Protein AF-A0A5N7DAV9-F1 (afdb_monomer_lite)

pLDDT: mean 83.9, std 12.71, range [33.84, 95.31]

Sequence (139 aa):
MLSTVGRRLWQKAPAQLSHTMSPREAWLFAESVRRTIIVAFMLRSVYSLLKRNYSVRTPFVDSLPFDVRTTLWDTDHAAWDDATPVSLEHMVSLQQYSTMLESGAIHGISPFSALILAACKGKAVSNVPYPPATGYRAY

Secondary structure (DSSP, 8-state):
-HHHHHHHHHHHHHHH--TTS-HHHHHHHHHHHHHHHHHHHHHHHHHHHHHHSS----HHHHT-EEE--GGGGG--HHHHHHH----GGGEEEHHHHHHHHHHT-S-S--HHHHHHHHHHH---GGGSSS-----S---

Radius of gyration: 15.97 Å; chains: 1; bounding box: 35×36×46 Å

Structure (mmCIF, N/CA/C/O backbone):
data_AF-A0A5N7DAV9-F1
#
_entry.id   AF-A0A5N7DAV9-F1
#
loop_
_atom_site.group_PDB
_atom_site.id
_atom_site.type_symbol
_atom_site.label_atom_id
_atom_site.label_alt_id
_atom_site.label_comp_id
_atom_site.label_asym_id
_atom_site.label_entity_id
_atom_site.label_seq_id
_atom_site.pdbx_PDB_ins_code
_atom_site.Cartn_x
_atom_site.Cartn_y
_atom_site.Cartn_z
_atom_site.occupancy
_atom_site.B_iso_or_equiv
_atom_site.auth_seq_id
_atom_site.auth_comp_id
_atom_site.auth_asym_id
_atom_site.auth_atom_id
_atom_site.pdbx_PDB_model_num
ATOM 1 N N . MET A 1 1 ? 6.400 9.654 14.705 1.00 76.62 1 MET A N 1
ATOM 2 C CA . MET A 1 1 ? 4.990 9.309 14.395 1.00 76.62 1 MET A CA 1
ATOM 3 C C . MET A 1 1 ? 4.893 8.779 12.967 1.00 76.62 1 MET A C 1
ATOM 5 O O . MET A 1 1 ? 5.465 9.396 12.077 1.00 76.62 1 MET A O 1
ATOM 9 N N . LEU A 1 2 ? 4.186 7.665 12.734 1.00 82.88 2 LEU A N 1
ATOM 10 C CA . LEU A 1 2 ? 4.066 7.014 11.412 1.00 82.88 2 LEU A CA 1
ATOM 11 C C . LEU A 1 2 ? 3.471 7.928 10.323 1.00 82.88 2 LEU A C 1
ATOM 13 O O . LEU A 1 2 ? 3.901 7.895 9.174 1.00 82.88 2 LEU A O 1
ATOM 17 N N . SER A 1 3 ? 2.562 8.833 10.692 1.00 81.12 3 SER A N 1
ATOM 18 C CA . SER A 1 3 ? 2.018 9.853 9.781 1.00 81.12 3 SER A CA 1
ATOM 19 C C . SER A 1 3 ? 3.077 10.828 9.256 1.00 81.12 3 SER A C 1
ATOM 21 O O . SER A 1 3 ? 2.947 11.344 8.149 1.00 81.12 3 SER A O 1
ATOM 23 N N . THR A 1 4 ? 4.133 11.093 10.030 1.00 88.62 4 THR A N 1
ATOM 24 C CA . THR A 1 4 ? 5.258 11.932 9.594 1.00 88.62 4 THR A CA 1
ATOM 25 C C . THR A 1 4 ? 6.094 11.213 8.542 1.00 88.62 4 THR A C 1
ATOM 27 O O . THR A 1 4 ? 6.537 11.850 7.592 1.00 88.62 4 THR A O 1
ATOM 30 N N . VAL A 1 5 ? 6.276 9.894 8.681 1.00 90.00 5 VAL A N 1
ATOM 31 C CA . VAL A 1 5 ? 6.980 9.070 7.687 1.00 90.00 5 VAL A CA 1
ATOM 32 C C . VAL A 1 5 ? 6.214 9.086 6.369 1.00 90.00 5 VAL A C 1
ATOM 34 O O . VAL A 1 5 ? 6.783 9.478 5.355 1.00 90.00 5 VAL A O 1
ATOM 37 N N . GLY A 1 6 ? 4.911 8.784 6.394 1.00 89.19 6 GLY A N 1
ATOM 38 C CA . GLY A 1 6 ? 4.090 8.791 5.180 1.00 89.19 6 GLY A CA 1
ATOM 39 C C . GLY A 1 6 ? 4.077 10.152 4.471 1.00 89.19 6 GLY A C 1
ATOM 40 O O . GLY A 1 6 ? 4.219 10.223 3.255 1.00 89.19 6 GLY A O 1
ATOM 41 N N . ARG A 1 7 ? 4.010 11.255 5.231 1.00 89.50 7 ARG A N 1
ATOM 42 C CA . ARG A 1 7 ? 4.079 12.612 4.664 1.00 89.50 7 ARG A CA 1
ATOM 43 C C . ARG A 1 7 ? 5.439 12.920 4.032 1.00 89.50 7 ARG A C 1
ATOM 45 O O . ARG A 1 7 ? 5.482 13.500 2.954 1.00 89.50 7 ARG A O 1
ATOM 52 N N . ARG A 1 8 ? 6.543 12.531 4.682 1.00 93.31 8 ARG A N 1
ATOM 53 C CA . ARG A 1 8 ? 7.897 12.723 4.135 1.00 93.31 8 ARG A CA 1
ATOM 54 C C . ARG A 1 8 ? 8.103 11.920 2.857 1.00 93.31 8 ARG A C 1
ATOM 56 O O . ARG A 1 8 ? 8.673 12.454 1.916 1.00 93.31 8 ARG A O 1
ATOM 63 N N . LEU A 1 9 ? 7.625 10.677 2.827 1.00 93.88 9 LEU A N 1
ATOM 64 C CA . LEU A 1 9 ? 7.666 9.830 1.638 1.00 93.88 9 LEU A CA 1
ATOM 65 C C . LEU A 1 9 ? 6.902 10.475 0.480 1.00 93.88 9 LEU A C 1
ATOM 67 O O . LEU A 1 9 ? 7.472 10.648 -0.589 1.00 93.88 9 LEU A O 1
ATOM 71 N N . TRP A 1 10 ? 5.672 10.935 0.722 1.00 90.81 10 TRP A N 1
ATOM 72 C CA . TRP A 1 10 ? 4.879 11.651 -0.281 1.00 90.81 10 TRP A CA 1
ATOM 73 C C . TRP A 1 10 ? 5.597 12.889 -0.842 1.00 90.81 10 TRP A C 1
ATOM 75 O O . TRP A 1 10 ? 5.584 13.126 -2.043 1.00 90.81 10 TRP A O 1
ATOM 85 N N . GLN A 1 11 ? 6.245 13.670 0.024 1.00 93.06 11 GLN A N 1
ATOM 86 C CA . GLN A 1 11 ? 6.917 14.910 -0.373 1.00 93.06 11 GLN A CA 1
ATOM 87 C C . GLN A 1 11 ? 8.245 14.682 -1.100 1.00 93.06 11 GLN A C 1
ATOM 89 O O . GLN A 1 11 ? 8.590 15.457 -1.985 1.00 93.06 11 GLN A O 1
ATOM 94 N N . LYS A 1 12 ? 9.020 13.672 -0.692 1.00 93.44 12 LYS A N 1
ATOM 95 C CA . LYS A 1 12 ? 10.401 13.494 -1.162 1.00 93.44 12 LYS A CA 1
ATOM 96 C C . LYS A 1 12 ? 10.543 12.476 -2.285 1.00 93.44 12 LYS A C 1
ATOM 98 O O . LYS A 1 12 ? 11.415 12.659 -3.125 1.00 93.44 12 LYS A O 1
ATOM 103 N N . ALA A 1 13 ? 9.709 11.437 -2.320 1.00 91.19 13 ALA A N 1
ATOM 104 C CA . ALA A 1 13 ? 9.855 10.353 -3.288 1.00 91.19 13 ALA A CA 1
ATOM 105 C C . ALA A 1 13 ? 9.812 10.806 -4.760 1.00 91.19 13 ALA A C 1
ATOM 107 O O . ALA A 1 13 ? 10.634 10.305 -5.523 1.00 91.19 13 ALA A O 1
ATOM 108 N N . PRO A 1 14 ? 8.963 11.770 -5.181 1.00 88.88 14 PRO A N 1
ATOM 109 C CA . PRO A 1 14 ? 8.954 12.212 -6.576 1.00 88.88 14 PRO A CA 1
ATOM 110 C C . PRO A 1 14 ? 10.304 12.762 -7.048 1.00 88.88 14 PRO A C 1
ATOM 112 O O . PRO A 1 14 ? 10.720 12.481 -8.162 1.00 88.88 14 PRO A O 1
ATOM 115 N N . ALA A 1 15 ? 11.025 13.483 -6.183 1.00 88.81 15 ALA A N 1
ATOM 116 C CA . ALA A 1 15 ? 12.348 14.019 -6.505 1.00 88.81 15 ALA A CA 1
ATOM 117 C C . ALA A 1 15 ? 13.455 12.947 -6.513 1.00 88.81 15 ALA A C 1
ATOM 119 O O . ALA A 1 15 ? 14.557 13.209 -6.983 1.00 88.81 15 ALA A O 1
ATOM 120 N N . GLN A 1 16 ? 13.184 11.759 -5.963 1.00 87.94 16 GLN A N 1
ATOM 121 C CA . GLN A 1 16 ? 14.122 10.634 -5.940 1.00 87.94 16 GLN A CA 1
ATOM 122 C C . GLN A 1 16 ? 13.926 9.666 -7.112 1.00 87.94 16 GLN A C 1
ATOM 124 O O . GLN A 1 16 ? 14.768 8.793 -7.306 1.00 87.94 16 GLN A O 1
ATOM 129 N N . LEU A 1 17 ? 12.855 9.819 -7.898 1.00 85.56 17 LEU A N 1
ATOM 130 C CA . LEU A 1 17 ? 12.698 9.113 -9.167 1.00 85.56 17 LEU A CA 1
ATOM 131 C C . LEU A 1 17 ? 13.695 9.695 -10.174 1.00 85.56 17 LEU A C 1
ATOM 133 O O . LEU A 1 17 ? 13.454 10.734 -10.783 1.00 85.56 17 LEU A O 1
ATOM 137 N N . SER A 1 18 ? 14.847 9.038 -10.302 1.00 81.69 18 SER A N 1
ATOM 138 C CA . SER A 1 18 ? 15.884 9.430 -11.254 1.00 81.69 18 SER A CA 1
ATOM 139 C C . SER A 1 18 ? 15.514 8.989 -12.668 1.00 81.69 18 SER A C 1
ATOM 141 O O . SER A 1 18 ? 15.030 7.878 -12.876 1.00 81.69 18 SER A O 1
ATOM 143 N N . HIS A 1 19 ? 15.852 9.816 -13.659 1.00 78.19 19 HIS A N 1
ATOM 144 C CA . HIS A 1 19 ? 15.764 9.459 -15.080 1.00 78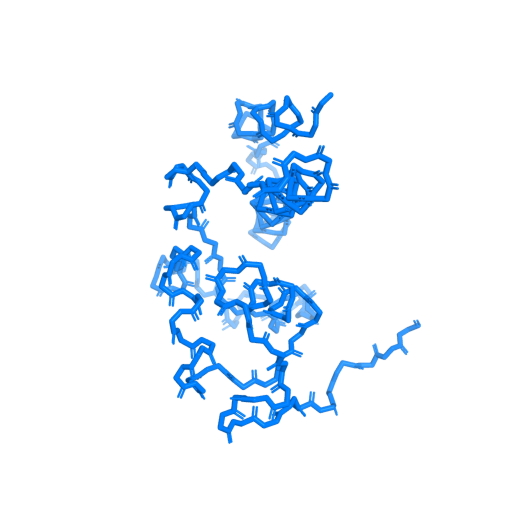.19 19 HIS A CA 1
ATOM 145 C C . HIS A 1 19 ? 16.693 8.303 -15.481 1.00 78.19 19 HIS A C 1
ATOM 147 O O . HIS A 1 19 ? 16.555 7.760 -16.571 1.00 78.19 19 HIS A O 1
ATOM 153 N N . THR A 1 20 ? 17.639 7.925 -14.619 1.00 87.00 20 THR A N 1
ATOM 154 C CA . THR A 1 20 ? 18.551 6.797 -14.847 1.00 87.00 20 THR A CA 1
ATOM 155 C C . THR A 1 20 ? 17.967 5.448 -14.429 1.00 87.00 20 THR A C 1
ATOM 157 O O . THR A 1 20 ? 18.613 4.430 -14.647 1.00 87.00 20 THR A O 1
ATOM 160 N N . MET A 1 21 ? 16.802 5.428 -13.775 1.00 88.50 21 MET A N 1
ATOM 161 C CA . MET A 1 21 ? 16.160 4.187 -13.340 1.00 88.50 21 MET A CA 1
ATOM 162 C C . MET A 1 21 ? 15.489 3.500 -14.526 1.00 88.50 21 MET A C 1
ATOM 164 O O . MET A 1 21 ? 14.794 4.145 -15.313 1.00 88.50 21 MET A O 1
ATOM 168 N N . SER A 1 22 ? 15.637 2.180 -14.616 1.00 87.62 22 SER A N 1
ATOM 169 C CA . SER A 1 22 ? 14.820 1.381 -15.528 1.00 87.62 22 SER A CA 1
ATOM 170 C C . SER A 1 22 ? 13.330 1.498 -15.163 1.00 87.62 22 SER A C 1
ATOM 172 O O . SER A 1 22 ? 12.993 1.753 -13.998 1.00 87.62 22 SER A O 1
ATOM 174 N N . PRO A 1 23 ? 12.404 1.268 -16.112 1.00 85.94 23 PRO A N 1
ATOM 175 C CA . PRO A 1 23 ? 10.967 1.302 -15.834 1.00 85.94 23 PRO A CA 1
ATOM 176 C C . PRO A 1 23 ? 10.555 0.412 -14.652 1.00 85.94 23 PRO A C 1
ATOM 178 O O . PRO A 1 23 ? 9.736 0.819 -13.825 1.00 85.94 23 PRO A O 1
ATOM 181 N N . ARG A 1 24 ? 11.173 -0.770 -14.525 1.00 85.94 24 ARG A N 1
ATOM 182 C CA . ARG A 1 24 ? 10.959 -1.697 -13.406 1.00 85.94 24 ARG A CA 1
ATOM 183 C C . ARG A 1 24 ? 11.401 -1.113 -12.074 1.00 85.94 24 ARG A C 1
ATOM 185 O O . ARG A 1 24 ? 10.644 -1.154 -11.109 1.00 85.94 24 ARG A O 1
ATOM 192 N N . GLU A 1 25 ? 12.609 -0.562 -12.007 1.00 88.38 25 GLU A N 1
ATOM 193 C CA . GLU A 1 25 ? 13.128 0.052 -10.780 1.00 88.38 25 GLU A CA 1
ATOM 194 C C . GLU A 1 25 ? 12.280 1.253 -10.364 1.00 88.38 25 GLU A C 1
ATOM 196 O O . GLU A 1 25 ? 11.958 1.404 -9.184 1.00 88.38 25 GLU A O 1
ATOM 201 N N . ALA A 1 26 ? 11.881 2.088 -11.328 1.00 89.56 26 ALA A N 1
ATOM 202 C CA . ALA A 1 26 ? 11.018 3.236 -11.084 1.00 89.56 26 ALA A CA 1
ATOM 203 C C . ALA A 1 26 ? 9.652 2.797 -10.532 1.00 89.56 26 ALA A C 1
ATOM 205 O O . ALA A 1 26 ? 9.176 3.361 -9.542 1.00 89.56 26 ALA A O 1
ATOM 206 N N . TRP A 1 27 ? 9.050 1.755 -11.118 1.00 89.62 27 TRP A N 1
ATOM 207 C CA . TRP A 1 27 ? 7.800 1.172 -10.629 1.00 89.62 27 TRP A CA 1
ATOM 208 C C . TRP A 1 27 ? 7.958 0.569 -9.230 1.00 89.62 27 TRP A C 1
ATOM 210 O O . TRP A 1 27 ? 7.176 0.909 -8.344 1.00 89.62 27 TRP A O 1
ATOM 220 N N . LEU A 1 28 ? 8.988 -0.253 -8.995 1.00 90.50 28 LEU A N 1
ATOM 221 C CA . LEU A 1 28 ? 9.252 -0.883 -7.697 1.00 90.50 28 LEU A CA 1
ATOM 222 C C . LEU A 1 28 ? 9.434 0.158 -6.598 1.00 90.50 28 LEU A C 1
ATOM 224 O O . LEU A 1 28 ? 8.868 0.025 -5.511 1.00 90.50 28 LEU A O 1
ATOM 228 N N . PHE A 1 29 ? 10.201 1.211 -6.878 1.00 92.62 29 PHE A N 1
ATOM 229 C CA . PHE A 1 29 ? 10.399 2.309 -5.944 1.00 92.62 29 PHE A CA 1
ATOM 230 C C . PHE A 1 29 ? 9.083 3.037 -5.654 1.00 92.62 29 PHE A C 1
ATOM 232 O O . PHE A 1 29 ? 8.709 3.194 -4.488 1.00 92.62 29 PHE A O 1
ATOM 239 N N . ALA A 1 30 ? 8.351 3.437 -6.698 1.00 91.88 30 ALA A N 1
ATOM 240 C CA . ALA A 1 30 ? 7.082 4.141 -6.551 1.00 91.88 30 ALA A CA 1
ATOM 241 C C . ALA A 1 30 ? 6.050 3.304 -5.775 1.00 91.88 30 ALA A C 1
ATOM 243 O O . ALA A 1 30 ? 5.424 3.804 -4.839 1.00 91.88 30 ALA A O 1
ATOM 244 N N . GLU A 1 31 ? 5.905 2.020 -6.102 1.00 92.88 31 GLU A N 1
ATOM 245 C CA . GLU A 1 31 ? 5.004 1.106 -5.403 1.00 92.88 31 GLU A CA 1
ATOM 246 C C . GLU A 1 31 ? 5.423 0.853 -3.956 1.00 92.88 31 GLU A C 1
ATOM 248 O O . GLU A 1 31 ? 4.578 0.885 -3.058 1.00 92.88 31 GLU A O 1
ATOM 253 N N . SER A 1 32 ? 6.719 0.684 -3.692 1.00 94.19 32 SER A N 1
ATOM 254 C CA . SER A 1 32 ? 7.233 0.532 -2.326 1.00 94.19 32 SER A CA 1
ATOM 255 C C . SER A 1 32 ? 6.885 1.749 -1.473 1.00 94.19 32 SER A C 1
ATOM 257 O O . SER A 1 32 ? 6.405 1.611 -0.345 1.00 94.19 32 SER A O 1
ATOM 259 N N . VAL A 1 33 ? 7.050 2.954 -2.027 1.00 95.31 33 VAL A N 1
ATOM 260 C CA . VAL A 1 33 ? 6.671 4.211 -1.375 1.00 95.31 33 VAL A CA 1
ATOM 261 C C . VAL A 1 33 ? 5.170 4.249 -1.093 1.00 95.31 33 VAL A C 1
ATOM 263 O O . VAL A 1 33 ? 4.769 4.470 0.054 1.00 95.31 33 VAL A O 1
ATOM 266 N N . ARG A 1 34 ? 4.333 4.006 -2.108 1.00 94.75 34 ARG A N 1
ATOM 267 C CA . ARG A 1 34 ? 2.869 4.049 -1.983 1.00 94.75 34 ARG A CA 1
ATOM 268 C C . ARG A 1 34 ? 2.354 3.062 -0.937 1.00 94.75 34 ARG A C 1
ATOM 270 O O . ARG A 1 34 ? 1.630 3.458 -0.022 1.00 94.75 34 ARG A O 1
ATOM 277 N N . ARG A 1 35 ? 2.780 1.798 -1.008 1.00 94.25 35 ARG A N 1
ATOM 278 C CA . ARG A 1 35 ? 2.369 0.753 -0.059 1.00 94.25 35 ARG A CA 1
ATOM 279 C C . ARG A 1 35 ? 2.889 1.024 1.351 1.00 94.25 35 ARG A C 1
ATOM 281 O O . ARG A 1 35 ? 2.153 0.809 2.311 1.00 94.25 35 ARG A O 1
ATOM 288 N N . THR A 1 36 ? 4.084 1.600 1.497 1.00 95.00 36 THR A N 1
ATOM 289 C CA . THR A 1 36 ? 4.602 2.034 2.807 1.00 95.00 36 THR A CA 1
ATOM 290 C C . THR A 1 36 ? 3.753 3.152 3.413 1.00 95.00 36 THR A C 1
ATOM 292 O O . THR A 1 36 ? 3.452 3.112 4.607 1.00 95.00 36 THR A O 1
ATOM 295 N N . ILE A 1 37 ? 3.320 4.134 2.611 1.00 94.50 37 ILE A N 1
ATOM 296 C CA . ILE A 1 37 ? 2.399 5.185 3.070 1.00 94.50 37 ILE A CA 1
ATOM 297 C C . ILE A 1 37 ? 1.094 4.549 3.564 1.00 94.50 37 ILE A C 1
ATOM 299 O O . ILE A 1 37 ? 0.673 4.836 4.685 1.00 94.50 37 ILE A O 1
ATOM 303 N N . ILE A 1 38 ? 0.490 3.647 2.783 1.00 94.06 38 ILE A N 1
ATOM 304 C CA . ILE A 1 38 ? -0.746 2.944 3.166 1.00 94.06 38 ILE A CA 1
ATOM 305 C C . ILE A 1 38 ? -0.562 2.216 4.504 1.00 94.06 38 ILE A C 1
ATOM 307 O O . ILE A 1 38 ? -1.302 2.477 5.456 1.00 94.06 38 ILE A O 1
ATOM 311 N N . VAL A 1 39 ? 0.467 1.371 4.620 1.00 93.19 39 VAL A N 1
ATOM 312 C CA . VAL A 1 39 ? 0.738 0.578 5.831 1.00 93.19 39 VAL A CA 1
ATOM 313 C C . VAL A 1 39 ? 0.991 1.471 7.048 1.00 93.19 39 VAL A C 1
ATOM 315 O O . VAL A 1 39 ? 0.437 1.224 8.119 1.00 93.19 39 VAL A O 1
ATOM 318 N N . ALA A 1 40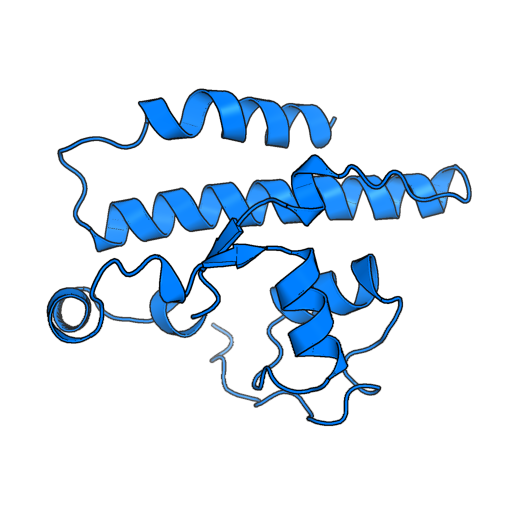 ? 1.764 2.551 6.906 1.00 92.62 40 ALA A N 1
ATOM 319 C CA . ALA A 1 40 ? 2.046 3.476 8.003 1.00 92.62 40 ALA A CA 1
ATOM 320 C C . ALA A 1 40 ? 0.766 4.120 8.567 1.00 92.62 40 ALA A C 1
ATOM 322 O O . ALA A 1 40 ? 0.617 4.270 9.786 1.00 92.62 40 ALA A O 1
ATOM 323 N N . PHE A 1 41 ? -0.177 4.491 7.698 1.00 91.00 41 PHE A N 1
ATOM 324 C CA . PHE A 1 41 ? -1.459 5.050 8.123 1.00 91.00 41 PHE A CA 1
ATOM 325 C C . PHE A 1 41 ? -2.422 3.987 8.670 1.00 91.00 41 PHE A C 1
ATOM 327 O O . PHE A 1 41 ? -3.150 4.278 9.623 1.00 91.00 41 PHE A O 1
ATOM 334 N N . MET A 1 42 ? -2.389 2.757 8.152 1.00 89.88 42 MET A N 1
ATOM 335 C CA . MET A 1 42 ? -3.151 1.636 8.717 1.00 89.88 42 MET A CA 1
ATOM 336 C C . MET A 1 42 ? -2.689 1.301 10.133 1.00 89.88 42 MET A C 1
ATOM 338 O O . MET A 1 42 ? -3.501 1.274 11.053 1.00 89.88 42 MET A O 1
ATOM 342 N N . LEU A 1 43 ? -1.382 1.159 10.350 1.00 89.50 43 LEU A N 1
ATOM 343 C CA . LEU A 1 43 ? -0.813 0.908 11.676 1.00 89.50 43 LEU A CA 1
ATOM 344 C C . LEU A 1 43 ? -1.132 2.034 12.665 1.00 89.50 43 LEU A C 1
ATOM 346 O O . LEU A 1 43 ? -1.463 1.773 13.820 1.00 89.50 43 LEU A O 1
ATOM 350 N N . ARG A 1 44 ? -1.105 3.296 12.216 1.00 90.06 44 ARG A N 1
ATOM 351 C CA . ARG A 1 44 ? -1.553 4.433 13.037 1.00 90.06 44 ARG A CA 1
ATOM 352 C C . ARG A 1 44 ? -3.029 4.307 13.422 1.00 90.06 44 ARG A C 1
ATOM 354 O O . ARG A 1 44 ? -3.379 4.604 14.563 1.00 90.06 44 ARG A O 1
ATOM 361 N N . SER A 1 45 ? -3.873 3.900 12.480 1.00 86.88 45 SER A N 1
ATOM 362 C CA . SER A 1 45 ? -5.311 3.715 12.690 1.00 86.88 45 SER A CA 1
ATOM 363 C C . SER A 1 45 ? -5.584 2.609 13.711 1.00 86.88 45 SER A C 1
ATOM 365 O O . SER A 1 45 ? -6.313 2.841 14.673 1.00 86.88 45 SER A O 1
ATOM 367 N N . VAL A 1 46 ? -4.913 1.461 13.568 1.00 87.38 46 VAL A N 1
ATOM 368 C CA . VAL A 1 46 ? -4.972 0.334 14.514 1.00 87.38 46 VAL A CA 1
ATOM 369 C C . VAL A 1 46 ? -4.482 0.755 15.898 1.00 87.38 46 VAL A C 1
ATOM 371 O O . VAL A 1 46 ? -5.161 0.524 16.894 1.00 87.38 46 VAL A O 1
ATOM 374 N N . TYR A 1 47 ? -3.339 1.439 15.982 1.00 90.25 47 TYR A N 1
ATOM 375 C CA . TYR A 1 47 ? -2.815 1.928 17.256 1.00 90.25 47 TYR A CA 1
ATOM 376 C C . TYR A 1 47 ? -3.778 2.909 17.943 1.00 90.25 47 TYR A C 1
ATOM 378 O O . TYR A 1 47 ? -3.977 2.837 19.155 1.00 90.25 47 TYR A O 1
ATOM 386 N N . SER A 1 48 ? -4.402 3.815 17.180 1.00 90.00 48 SER A N 1
ATOM 387 C CA . SER A 1 48 ? -5.416 4.729 17.714 1.00 90.00 48 SER A CA 1
ATOM 388 C C . SER A 1 48 ? -6.629 3.974 18.244 1.00 90.00 48 SER A C 1
ATOM 390 O O . SER A 1 48 ? -7.090 4.279 19.341 1.00 90.00 48 SER A O 1
ATOM 392 N N . LEU A 1 49 ? -7.101 2.960 17.514 1.00 88.75 49 LEU A N 1
ATOM 393 C CA . LEU A 1 49 ? -8.211 2.122 17.953 1.00 88.75 49 LEU A CA 1
ATOM 394 C C . LEU A 1 49 ? -7.879 1.441 19.287 1.00 88.75 49 LEU A C 1
ATOM 396 O O . LEU A 1 49 ? -8.647 1.558 20.235 1.00 88.75 49 LEU A O 1
ATOM 400 N N . LEU A 1 50 ? -6.691 0.840 19.403 1.00 91.25 50 LEU A N 1
ATOM 401 C CA . LEU A 1 50 ? -6.245 0.166 20.627 1.00 91.25 50 LEU A CA 1
ATOM 402 C C . LEU A 1 50 ? -6.077 1.107 21.828 1.00 91.25 50 LEU A C 1
ATOM 404 O O . LEU A 1 50 ? -6.283 0.693 22.964 1.00 91.25 50 LEU A O 1
ATOM 408 N N . LYS A 1 51 ? -5.654 2.358 21.609 1.00 94.81 51 LYS A N 1
ATOM 409 C CA . LYS A 1 51 ? -5.363 3.303 22.704 1.00 94.81 51 LYS A CA 1
ATOM 410 C C . LYS A 1 51 ? -6.505 4.245 23.047 1.00 94.81 51 LYS A C 1
ATOM 412 O O . LYS A 1 51 ? -6.503 4.809 24.135 1.00 94.81 51 LYS A O 1
ATOM 417 N N . ARG A 1 52 ? -7.416 4.490 22.108 1.00 93.06 52 ARG A N 1
ATOM 418 C CA . ARG A 1 52 ? -8.427 5.552 22.208 1.00 93.06 52 ARG A CA 1
ATOM 419 C C . ARG A 1 52 ? -9.831 5.089 21.838 1.00 93.06 52 ARG A C 1
ATOM 421 O O . ARG A 1 52 ? -10.749 5.896 21.893 1.00 93.06 52 ARG A O 1
ATOM 428 N N . ASN A 1 53 ? -9.993 3.823 21.456 1.00 90.25 53 ASN A N 1
ATOM 429 C CA . ASN A 1 53 ? -11.258 3.228 21.034 1.00 90.25 53 ASN A CA 1
ATOM 430 C C . ASN A 1 53 ? -11.889 3.889 19.789 1.00 90.25 53 ASN A C 1
ATOM 432 O O . ASN A 1 53 ? -13.089 3.780 19.560 1.00 90.25 53 ASN A O 1
ATOM 436 N N . TYR A 1 54 ? -11.080 4.569 18.966 1.00 86.25 54 TYR A N 1
ATOM 437 C CA . TYR A 1 54 ? -11.483 5.073 17.651 1.00 86.25 54 TYR A CA 1
ATOM 438 C C . TYR A 1 54 ? -10.321 5.050 16.651 1.00 86.25 54 TYR A C 1
ATOM 440 O O . TYR A 1 54 ? -9.152 5.249 17.002 1.00 86.25 54 TYR A O 1
ATOM 448 N N . SER A 1 55 ? -10.654 4.843 15.378 1.00 84.50 55 SER A N 1
ATOM 449 C CA . SER A 1 55 ? -9.702 4.856 14.265 1.00 84.50 55 SER A CA 1
ATOM 450 C C . SER A 1 55 ? -9.526 6.268 13.699 1.00 84.50 55 SER A C 1
ATOM 452 O O . SER A 1 55 ? -10.486 7.027 13.586 1.00 84.50 55 SER A O 1
ATOM 454 N N . VAL A 1 56 ? -8.299 6.623 13.311 1.00 81.62 56 VAL A N 1
ATOM 455 C CA . VAL A 1 56 ? -7.997 7.893 12.631 1.00 81.62 56 VAL A CA 1
ATOM 456 C C . VAL A 1 56 ? -7.782 7.613 11.152 1.00 81.62 56 VAL A C 1
ATOM 458 O O . VAL A 1 56 ? -6.653 7.413 10.705 1.00 81.62 56 VAL A O 1
ATOM 461 N N . ARG A 1 57 ? -8.879 7.618 10.395 1.00 78.19 57 ARG A N 1
ATOM 462 C CA . ARG A 1 57 ? -8.860 7.458 8.940 1.00 78.19 57 ARG A CA 1
ATOM 463 C C . ARG A 1 57 ? -8.735 8.823 8.267 1.00 78.19 57 ARG A C 1
ATOM 465 O O . ARG A 1 57 ? -9.391 9.781 8.667 1.00 78.19 57 ARG A O 1
ATOM 472 N N . THR A 1 58 ? -7.865 8.930 7.268 1.00 78.31 58 THR A N 1
ATOM 473 C CA . THR A 1 58 ? -7.649 10.176 6.518 1.00 78.31 58 THR A CA 1
ATOM 474 C C . THR A 1 58 ? -7.993 9.961 5.047 1.00 78.31 58 THR A C 1
ATOM 476 O O . THR A 1 58 ? -7.380 9.065 4.457 1.00 78.31 58 THR A O 1
ATOM 479 N N . PRO A 1 59 ? -8.849 10.804 4.431 1.00 84.88 59 PRO A N 1
ATOM 480 C CA . PRO A 1 59 ? -9.260 10.656 3.029 1.00 84.88 59 PRO A CA 1
ATOM 481 C C . PRO A 1 59 ? -8.091 10.533 2.046 1.00 84.88 59 PRO A C 1
ATOM 483 O O . PRO A 1 59 ? -8.169 9.777 1.089 1.00 84.88 59 PRO A O 1
ATOM 486 N N . PHE A 1 60 ? -6.971 11.203 2.342 1.00 88.12 60 PHE A N 1
ATOM 487 C CA . PHE A 1 60 ? -5.721 11.112 1.580 1.00 88.12 60 PHE A CA 1
ATOM 488 C C . PHE A 1 60 ? -5.276 9.669 1.288 1.00 88.12 60 PHE A C 1
ATOM 490 O O . PHE A 1 60 ? -4.843 9.368 0.181 1.00 88.12 60 PHE A O 1
ATOM 497 N N . VAL A 1 61 ? -5.369 8.781 2.280 1.00 89.94 61 VAL A N 1
ATOM 498 C CA . VAL A 1 61 ? -4.912 7.390 2.143 1.00 89.94 61 VAL A CA 1
ATOM 499 C C . VAL A 1 61 ? -5.930 6.563 1.372 1.00 89.94 61 VAL A C 1
ATOM 501 O O . VAL A 1 61 ? -5.543 5.696 0.599 1.00 89.94 61 VAL A O 1
ATOM 504 N N . ASP A 1 62 ? -7.219 6.861 1.541 1.00 90.94 62 ASP A N 1
ATOM 505 C CA . ASP A 1 62 ? -8.297 6.184 0.818 1.00 90.94 62 ASP A CA 1
ATOM 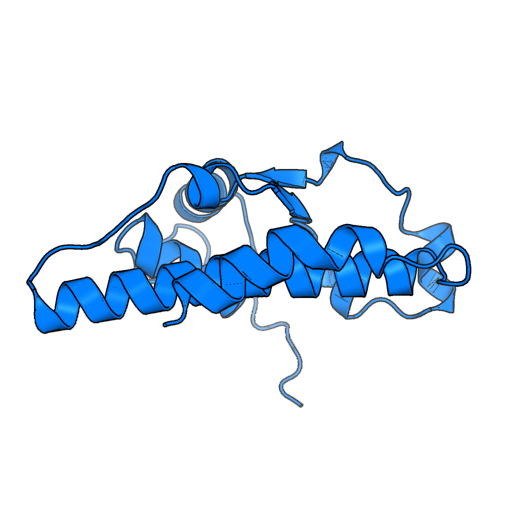506 C C . ASP A 1 62 ? -8.234 6.467 -0.688 1.00 90.94 62 ASP A C 1
ATOM 508 O O . ASP A 1 62 ? -8.524 5.581 -1.491 1.00 90.94 62 ASP A O 1
ATOM 512 N N . SER A 1 63 ? -7.801 7.675 -1.061 1.00 92.81 63 SER A N 1
ATOM 513 C CA . SER A 1 63 ? -7.595 8.090 -2.447 1.00 92.81 63 SER A CA 1
ATOM 514 C C . SER A 1 63 ? -6.209 7.762 -3.005 1.00 92.81 63 SER A C 1
ATOM 516 O O . SER A 1 63 ? -5.987 8.012 -4.185 1.00 92.81 63 SER A O 1
ATOM 518 N N . LEU A 1 64 ? -5.261 7.271 -2.192 1.00 92.50 64 LEU A N 1
ATOM 519 C CA . LEU A 1 64 ? -3.891 7.048 -2.658 1.00 92.50 64 LEU A CA 1
ATOM 520 C C . LEU A 1 64 ? -3.891 5.911 -3.692 1.00 92.50 64 LEU A C 1
ATOM 522 O O . LEU A 1 64 ? -4.234 4.780 -3.332 1.00 92.50 64 LEU A O 1
ATOM 526 N N . PRO A 1 65 ? -3.535 6.188 -4.958 1.00 92.56 65 PRO A N 1
ATOM 527 C CA . PRO A 1 65 ? -3.606 5.185 -6.004 1.00 92.56 65 PRO A CA 1
ATOM 528 C C . PRO A 1 65 ? -2.362 4.302 -5.950 1.00 92.56 65 PRO A C 1
ATOM 530 O O . PRO A 1 65 ? -1.282 4.822 -5.684 1.00 92.56 65 PRO A O 1
ATOM 533 N N . PHE A 1 66 ? -2.487 3.006 -6.219 1.00 93.25 66 PHE A N 1
ATOM 534 C CA . PHE A 1 66 ? -1.375 2.053 -6.331 1.00 93.25 66 PHE A CA 1
ATOM 535 C C . PHE A 1 66 ? -1.695 0.963 -7.362 1.00 93.25 66 PHE A C 1
ATOM 537 O O . PHE A 1 66 ? -2.856 0.775 -7.723 1.00 93.25 66 PHE A O 1
ATOM 544 N N . ASP A 1 67 ? -0.671 0.261 -7.843 1.00 92.00 67 ASP A N 1
ATOM 545 C CA . ASP A 1 67 ? -0.823 -0.785 -8.857 1.00 92.00 67 ASP A CA 1
ATOM 546 C C . ASP A 1 67 ? -1.370 -2.079 -8.233 1.00 92.00 67 ASP A C 1
ATOM 548 O O . ASP A 1 67 ? -0.802 -2.644 -7.284 1.00 92.00 67 ASP A O 1
ATOM 552 N N . VAL A 1 68 ? -2.492 -2.549 -8.781 1.00 90.44 68 VAL A N 1
ATOM 553 C CA . VAL A 1 68 ? -3.204 -3.745 -8.319 1.00 90.44 68 VAL A CA 1
ATOM 554 C C . VAL A 1 68 ? -2.459 -5.047 -8.636 1.00 90.44 68 VAL A C 1
ATOM 556 O O . VAL A 1 68 ? -2.663 -6.053 -7.952 1.00 90.44 68 VAL A O 1
ATOM 559 N N . ARG A 1 69 ? -1.580 -5.053 -9.646 1.00 86.06 69 ARG A N 1
ATOM 560 C CA . ARG A 1 69 ? -0.916 -6.260 -10.159 1.00 86.06 69 ARG A CA 1
ATOM 561 C C . ARG A 1 69 ? 0.225 -6.692 -9.240 1.00 86.06 69 ARG A C 1
ATOM 563 O O . ARG A 1 69 ? 1.389 -6.363 -9.446 1.00 86.06 69 ARG A O 1
ATOM 570 N N . THR A 1 70 ? -0.096 -7.467 -8.207 1.00 80.06 70 THR A N 1
ATOM 571 C CA . THR A 1 70 ? 0.905 -7.985 -7.259 1.00 80.06 70 THR A CA 1
ATOM 572 C C . THR A 1 70 ? 1.910 -8.947 -7.893 1.00 80.06 70 THR A C 1
ATOM 574 O O . THR A 1 70 ? 3.020 -9.058 -7.398 1.00 80.06 70 THR A O 1
ATOM 577 N N . THR A 1 71 ? 1.578 -9.592 -9.008 1.00 79.06 71 THR A N 1
ATOM 578 C CA . THR A 1 71 ? 2.491 -10.500 -9.725 1.00 79.06 71 THR A CA 1
ATOM 579 C C . THR A 1 71 ? 3.700 -9.790 -10.344 1.00 79.06 71 THR A C 1
ATOM 581 O O . THR A 1 71 ? 4.716 -10.428 -10.610 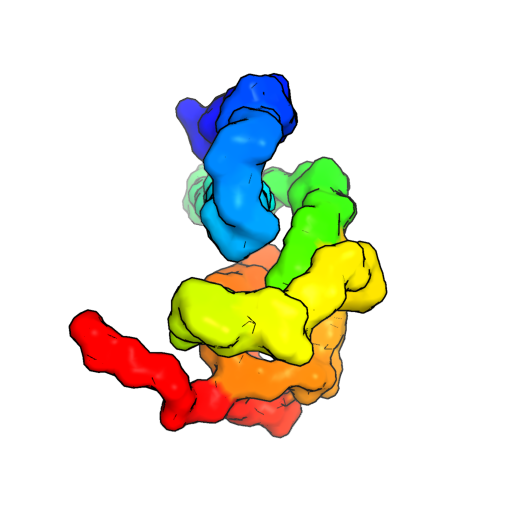1.00 79.06 71 THR A O 1
ATOM 584 N N . LEU A 1 72 ? 3.633 -8.466 -10.535 1.00 83.50 72 LEU A N 1
ATOM 585 C CA . LEU A 1 72 ? 4.752 -7.684 -11.070 1.00 83.50 72 LEU A CA 1
ATOM 586 C C . LEU A 1 72 ? 5.957 -7.633 -10.124 1.00 83.50 72 LEU A C 1
ATOM 588 O O . LEU A 1 72 ? 7.082 -7.447 -10.578 1.00 83.50 72 LEU A O 1
ATOM 592 N N . TRP A 1 73 ? 5.752 -7.844 -8.821 1.00 84.69 73 TRP A N 1
ATOM 593 C CA . TRP A 1 73 ? 6.850 -7.877 -7.852 1.00 84.69 73 TRP A CA 1
ATOM 594 C C . TRP A 1 73 ? 7.833 -9.023 -8.125 1.00 84.69 73 TRP A C 1
ATOM 596 O O . TRP A 1 73 ? 9.034 -8.850 -7.923 1.00 84.69 73 TRP A O 1
ATOM 606 N N . ASP A 1 74 ? 7.334 -10.144 -8.650 1.00 81.50 74 ASP A N 1
ATOM 607 C CA . ASP A 1 74 ? 8.111 -11.359 -8.927 1.00 81.50 74 ASP A CA 1
ATOM 608 C C . ASP A 1 74 ? 8.530 -11.479 -10.397 1.00 81.50 74 ASP A C 1
ATOM 610 O O . ASP A 1 74 ? 9.131 -12.472 -10.795 1.00 81.50 74 ASP A O 1
ATOM 614 N N . THR A 1 75 ? 8.196 -10.489 -11.230 1.00 82.31 75 THR A N 1
ATOM 615 C CA . THR A 1 75 ? 8.548 -10.516 -12.653 1.00 82.31 75 THR A CA 1
ATOM 616 C C . THR A 1 75 ? 10.034 -10.209 -12.829 1.00 82.31 75 THR A C 1
ATOM 618 O O . THR A 1 75 ? 10.530 -9.183 -12.340 1.00 82.31 75 THR A O 1
ATOM 621 N N . ASP A 1 76 ? 10.734 -11.096 -13.541 1.00 79.38 76 ASP A N 1
ATOM 622 C CA . ASP A 1 76 ? 12.147 -10.944 -13.886 1.00 79.38 76 ASP A CA 1
ATOM 623 C C . ASP A 1 76 ? 12.390 -9.734 -14.793 1.00 79.38 76 ASP A C 1
ATOM 625 O O . ASP A 1 76 ? 11.538 -9.341 -15.590 1.00 79.38 76 ASP A O 1
ATOM 629 N N . HIS A 1 77 ? 13.597 -9.166 -14.711 1.00 74.62 77 HIS A N 1
ATOM 630 C CA . HIS A 1 77 ? 13.987 -7.996 -15.505 1.00 74.62 77 HIS A CA 1
ATOM 631 C C . HIS A 1 77 ? 13.792 -8.205 -17.014 1.00 74.62 77 HIS A C 1
ATOM 633 O O . HIS A 1 77 ? 13.298 -7.304 -17.681 1.00 74.62 77 HIS A O 1
ATOM 639 N N . ALA A 1 78 ? 14.127 -9.388 -17.538 1.00 73.12 78 ALA A N 1
ATOM 640 C CA . ALA A 1 78 ? 14.017 -9.688 -18.967 1.00 73.12 78 ALA A CA 1
ATOM 641 C C . ALA A 1 78 ? 12.564 -9.809 -19.463 1.00 73.12 78 ALA A C 1
ATOM 643 O O . ALA A 1 78 ? 12.306 -9.587 -20.637 1.00 73.12 78 ALA A O 1
ATOM 644 N N . ALA A 1 79 ? 11.618 -10.144 -18.579 1.00 71.94 79 ALA A N 1
ATOM 645 C CA . ALA A 1 79 ? 10.201 -10.286 -18.921 1.00 71.94 79 ALA A CA 1
ATOM 646 C C . ALA A 1 79 ? 9.408 -8.979 -18.739 1.00 71.94 79 ALA A C 1
ATOM 648 O O . ALA A 1 79 ? 8.234 -8.911 -19.095 1.00 71.94 79 ALA A O 1
ATOM 649 N N . TRP A 1 80 ? 10.027 -7.944 -18.160 1.00 73.69 80 TRP A N 1
ATOM 650 C CA . TRP A 1 80 ? 9.352 -6.698 -17.807 1.00 73.69 80 TRP A CA 1
ATOM 651 C C . TRP A 1 80 ? 8.884 -5.907 -19.033 1.00 73.69 80 TRP A C 1
ATOM 653 O O . TRP A 1 80 ? 7.743 -5.436 -19.049 1.00 73.69 80 TRP A O 1
ATOM 663 N N . ASP A 1 81 ? 9.750 -5.800 -20.044 1.00 68.25 81 ASP A N 1
ATOM 664 C CA . ASP A 1 81 ? 9.522 -4.990 -21.246 1.00 68.25 81 ASP A CA 1
ATOM 665 C C . ASP A 1 81 ? 8.429 -5.581 -22.154 1.00 68.25 81 ASP A C 1
ATOM 667 O O . ASP A 1 81 ? 7.640 -4.829 -22.723 1.00 68.25 81 ASP A O 1
ATOM 671 N N . ASP A 1 82 ? 8.308 -6.912 -22.210 1.00 57.81 82 ASP A N 1
ATOM 672 C CA . ASP A 1 82 ? 7.270 -7.599 -22.994 1.00 57.81 82 ASP A CA 1
ATOM 673 C C . ASP A 1 82 ? 5.918 -7.680 -22.262 1.00 57.81 82 ASP A C 1
ATOM 675 O O . ASP A 1 82 ? 4.861 -7.700 -22.894 1.00 57.81 82 ASP A O 1
ATOM 679 N N . ALA A 1 83 ? 5.923 -7.729 -20.926 1.00 55.94 83 ALA A N 1
ATOM 680 C CA . ALA A 1 83 ? 4.714 -7.982 -20.139 1.00 55.94 83 ALA A CA 1
ATOM 681 C C . ALA A 1 83 ? 3.998 -6.715 -19.640 1.00 55.94 83 ALA A C 1
ATOM 683 O O . ALA A 1 83 ? 2.856 -6.805 -19.178 1.00 55.94 83 ALA A O 1
ATOM 684 N N . THR A 1 84 ? 4.642 -5.540 -19.675 1.00 60.16 84 THR A N 1
ATOM 685 C CA . THR A 1 84 ? 4.204 -4.436 -18.806 1.00 60.16 84 THR A CA 1
ATOM 686 C C . THR A 1 84 ? 4.248 -3.060 -19.471 1.00 60.16 84 THR A C 1
ATOM 688 O O . THR A 1 84 ? 5.124 -2.247 -19.167 1.00 60.16 84 THR A O 1
ATOM 691 N N . PRO A 1 85 ? 3.247 -2.698 -20.297 1.00 58.81 85 PRO A N 1
ATOM 692 C CA . PRO A 1 85 ? 3.013 -1.288 -20.561 1.00 58.81 85 PRO A CA 1
ATOM 693 C C . PRO A 1 85 ? 2.756 -0.580 -19.223 1.00 58.81 85 PRO A C 1
ATOM 695 O O . PRO A 1 85 ? 1.985 -1.059 -18.378 1.00 58.81 85 PRO A O 1
ATOM 698 N N . VAL A 1 86 ? 3.413 0.566 -19.018 1.00 62.38 86 VAL A N 1
ATOM 699 C CA . VAL A 1 86 ? 3.151 1.478 -17.895 1.00 62.38 86 VAL A CA 1
ATOM 700 C C . VAL A 1 86 ? 1.766 2.097 -18.117 1.00 62.38 86 VAL A C 1
ATOM 702 O O . VAL A 1 86 ? 1.631 3.228 -18.570 1.00 62.38 86 VAL A O 1
ATOM 705 N N . SER A 1 87 ? 0.719 1.310 -17.871 1.00 68.06 87 SER A N 1
ATOM 706 C CA . SER A 1 87 ? -0.674 1.719 -18.023 1.00 68.06 87 SER A CA 1
ATOM 707 C C . SER A 1 87 ? -1.242 2.124 -16.669 1.00 68.06 87 SER A C 1
ATOM 709 O O . SER A 1 87 ? -1.224 1.348 -15.709 1.00 68.06 87 SER A O 1
ATOM 711 N N . LEU A 1 88 ? -1.789 3.340 -16.611 1.00 71.25 88 LEU A N 1
ATOM 712 C CA . LEU A 1 88 ? -2.527 3.851 -15.455 1.00 71.25 88 LEU A CA 1
ATOM 713 C C . LEU A 1 88 ? -3.838 3.087 -15.206 1.00 71.25 88 LEU A C 1
ATOM 715 O O . LEU A 1 88 ? -4.427 3.247 -14.144 1.00 71.25 88 LEU A O 1
ATOM 719 N N . GLU A 1 89 ? -4.280 2.233 -16.131 1.00 81.38 89 GLU A N 1
ATOM 720 C CA . GLU A 1 89 ? -5.513 1.440 -16.003 1.00 81.38 89 GLU A CA 1
ATOM 721 C C . GLU A 1 89 ? -5.474 0.457 -14.825 1.00 81.38 89 GLU A C 1
ATOM 723 O O . GLU A 1 89 ? -6.513 0.080 -14.292 1.00 81.38 89 GLU A O 1
ATOM 728 N N . HIS A 1 90 ? -4.276 0.068 -14.386 1.00 87.00 90 HIS A N 1
ATOM 729 C CA . HIS A 1 90 ? -4.079 -0.851 -13.263 1.00 87.00 90 HIS A CA 1
ATOM 730 C C . HIS A 1 90 ? -3.937 -0.133 -11.915 1.00 87.00 90 HIS A C 1
ATOM 732 O O . HIS A 1 90 ? -3.787 -0.781 -10.876 1.00 87.00 90 HIS A O 1
ATOM 738 N N . MET A 1 91 ? -3.967 1.201 -11.922 1.00 92.31 91 MET A N 1
ATOM 739 C CA . MET A 1 91 ? -3.893 2.010 -10.716 1.00 92.31 91 MET A CA 1
ATOM 740 C C . MET A 1 91 ? -5.276 2.119 -10.083 1.00 92.31 91 MET A C 1
ATOM 742 O O . MET A 1 91 ? -6.210 2.646 -10.682 1.00 92.31 91 MET A O 1
ATOM 746 N N . VAL A 1 92 ? -5.393 1.674 -8.838 1.00 94.31 92 VAL A N 1
ATOM 747 C CA . VAL A 1 92 ? -6.643 1.721 -8.073 1.00 94.31 92 VAL A CA 1
ATOM 748 C C . VAL A 1 92 ? -6.435 2.466 -6.767 1.00 94.31 92 VAL A C 1
ATOM 750 O O . VAL A 1 92 ? -5.365 2.402 -6.160 1.00 94.31 92 VAL A O 1
ATOM 753 N N . SER A 1 93 ? -7.460 3.182 -6.311 1.00 95.00 93 SER A N 1
ATOM 754 C CA . SER A 1 93 ? -7.448 3.754 -4.967 1.00 95.00 93 SER A CA 1
ATOM 755 C C . SER A 1 93 ? -7.586 2.655 -3.912 1.00 95.00 93 SER A C 1
ATOM 757 O O . SER A 1 93 ? -8.161 1.590 -4.160 1.00 95.00 93 SER A O 1
ATOM 759 N N . LEU A 1 94 ? -7.118 2.923 -2.692 1.00 93.56 94 LEU A N 1
ATOM 760 C CA . LEU A 1 94 ? -7.312 2.009 -1.566 1.00 93.56 94 LEU A CA 1
ATOM 761 C C . LEU A 1 94 ? -8.793 1.695 -1.322 1.00 93.56 94 LEU A C 1
ATOM 763 O O . LEU A 1 94 ? -9.149 0.553 -1.023 1.00 93.56 94 LEU A O 1
ATOM 767 N N . GLN A 1 95 ? -9.666 2.689 -1.483 1.00 93.56 95 GLN A N 1
ATOM 768 C CA . GLN A 1 95 ? -11.105 2.490 -1.368 1.00 93.56 95 GLN A CA 1
ATOM 769 C C . GLN A 1 95 ? -11.631 1.507 -2.427 1.00 93.56 95 GLN A C 1
ATOM 771 O O . GLN A 1 95 ? -12.336 0.554 -2.070 1.00 93.56 95 GLN A O 1
ATOM 776 N N . GLN A 1 96 ? -11.281 1.712 -3.702 1.00 94.75 96 GLN A N 1
ATOM 777 C CA . GLN A 1 96 ? -11.686 0.834 -4.804 1.00 94.75 96 GLN A CA 1
ATOM 778 C C . GLN A 1 96 ? -11.180 -0.586 -4.563 1.00 94.75 96 GLN A C 1
ATOM 780 O O . GLN A 1 96 ? -11.970 -1.529 -4.546 1.00 94.75 96 GLN A O 1
ATOM 785 N N . TYR A 1 97 ? -9.894 -0.726 -4.244 1.00 94.06 97 TYR A N 1
ATOM 786 C CA . TYR A 1 97 ? -9.284 -2.021 -3.979 1.00 94.06 97 TYR A CA 1
ATOM 787 C C . TYR A 1 97 ? -9.936 -2.760 -2.805 1.00 94.06 97 TYR A C 1
ATOM 789 O O . TYR A 1 97 ? -10.244 -3.943 -2.912 1.00 94.06 97 TYR A O 1
ATOM 797 N N . SER A 1 98 ? -10.234 -2.065 -1.700 1.00 93.25 98 SER A N 1
ATOM 798 C CA . SER A 1 98 ? -10.923 -2.678 -0.555 1.00 93.25 98 SER A CA 1
ATOM 799 C C . SER A 1 98 ? -12.320 -3.205 -0.908 1.00 93.25 98 SER A C 1
ATOM 801 O O . SER A 1 98 ? -12.785 -4.174 -0.314 1.00 93.25 98 SER A O 1
ATOM 803 N N . THR A 1 99 ? -12.987 -2.585 -1.884 1.00 94.44 99 THR A N 1
ATOM 804 C CA . THR A 1 99 ? -14.306 -3.006 -2.378 1.00 94.44 99 THR A CA 1
ATOM 805 C C . THR A 1 99 ? -14.185 -4.199 -3.327 1.00 94.44 99 THR A C 1
ATOM 807 O O . THR A 1 99 ? -14.984 -5.132 -3.254 1.00 94.44 99 THR A O 1
ATOM 810 N N . MET A 1 100 ? -13.145 -4.229 -4.163 1.00 92.81 100 MET A N 1
ATOM 811 C CA . MET A 1 100 ? -12.826 -5.393 -4.997 1.00 92.81 100 MET A CA 1
ATOM 812 C C . MET A 1 100 ? -12.456 -6.618 -4.148 1.00 92.81 100 MET A C 1
ATOM 814 O O . MET A 1 100 ? -12.893 -7.725 -4.445 1.00 92.81 100 MET A O 1
ATOM 818 N N . LEU A 1 101 ? -11.709 -6.426 -3.055 1.00 91.88 101 LEU A N 1
ATOM 819 C CA . LEU A 1 101 ? -11.423 -7.490 -2.089 1.00 91.88 101 LEU A CA 1
ATOM 820 C C . LEU A 1 101 ? -12.703 -8.011 -1.433 1.00 91.88 101 LEU A C 1
ATOM 822 O O . LEU A 1 101 ? -12.913 -9.213 -1.373 1.00 91.88 101 LEU A O 1
ATOM 826 N N . GLU A 1 102 ? -13.573 -7.118 -0.959 1.00 92.06 102 GLU A N 1
ATOM 827 C CA . GLU A 1 102 ? -14.817 -7.501 -0.284 1.00 92.06 102 GLU A CA 1
ATOM 828 C C . GLU A 1 102 ? -15.796 -8.251 -1.198 1.00 92.06 102 GLU A C 1
ATOM 830 O O . GLU A 1 102 ? -16.463 -9.180 -0.745 1.00 92.06 102 GLU A O 1
ATOM 835 N N . SER A 1 103 ? -15.867 -7.864 -2.473 1.00 91.62 103 SER A N 1
ATOM 836 C CA . SER A 1 103 ? -16.699 -8.532 -3.484 1.00 91.62 103 SER A CA 1
ATOM 837 C C . SER A 1 103 ? -16.100 -9.842 -4.001 1.00 91.62 103 SER A C 1
ATOM 839 O O . SER A 1 103 ? -16.784 -10.580 -4.703 1.00 91.62 103 SER A O 1
ATOM 841 N N . GLY A 1 104 ? -14.844 -10.148 -3.659 1.00 87.81 104 GLY A N 1
ATOM 842 C CA . GLY A 1 104 ? -14.145 -11.328 -4.165 1.00 87.81 104 GLY A CA 1
ATOM 843 C C . GLY A 1 104 ? -13.638 -11.188 -5.604 1.00 87.81 104 GLY A C 1
ATOM 844 O O . GLY A 1 104 ? -13.253 -12.180 -6.208 1.00 87.81 104 GLY A O 1
ATOM 845 N N . ALA A 1 105 ? -13.600 -9.973 -6.161 1.00 88.25 105 ALA A N 1
ATOM 846 C CA . ALA A 1 105 ? -13.037 -9.725 -7.490 1.00 88.25 105 ALA A CA 1
ATOM 847 C C . ALA A 1 105 ? -11.508 -9.930 -7.528 1.00 88.25 105 ALA A C 1
ATOM 849 O O . ALA A 1 105 ? -10.940 -10.239 -8.577 1.00 88.25 105 ALA A O 1
ATOM 850 N N . ILE A 1 106 ? -10.832 -9.770 -6.384 1.00 86.19 106 ILE A N 1
ATOM 851 C CA . ILE A 1 106 ? -9.400 -10.050 -6.235 1.00 86.19 106 ILE A CA 1
ATOM 852 C C . ILE A 1 106 ? -9.202 -11.467 -5.702 1.00 86.19 106 ILE A C 1
ATOM 854 O O . ILE A 1 106 ? -9.669 -11.808 -4.617 1.00 86.19 106 ILE A O 1
ATOM 858 N N . HIS A 1 107 ? -8.434 -12.254 -6.448 1.00 83.31 107 HIS A N 1
ATOM 859 C CA . HIS A 1 107 ? -8.027 -13.607 -6.083 1.00 83.31 107 HIS A CA 1
ATOM 860 C C . HIS A 1 107 ? -6.608 -13.578 -5.497 1.00 83.31 107 HIS A C 1
ATOM 862 O O . HIS A 1 107 ? -5.851 -12.644 -5.754 1.00 83.31 107 HIS A O 1
ATOM 868 N N . GLY A 1 108 ? -6.221 -14.593 -4.715 1.00 80.56 108 GLY A N 1
ATOM 869 C CA . GLY A 1 108 ? -4.852 -14.650 -4.180 1.00 80.56 108 GLY A CA 1
ATOM 870 C C . GLY A 1 108 ? -4.560 -13.566 -3.142 1.00 80.56 108 GLY A C 1
ATOM 871 O O . GLY A 1 108 ? -3.627 -12.782 -3.298 1.00 80.56 108 GLY A O 1
ATOM 872 N N . ILE A 1 109 ? -5.368 -13.510 -2.078 1.00 83.94 109 ILE A N 1
ATOM 873 C CA . ILE A 1 109 ? -5.256 -12.503 -1.014 1.00 83.94 109 ILE A CA 1
ATOM 874 C C . ILE A 1 109 ? -3.878 -12.577 -0.332 1.00 83.94 109 ILE A C 1
ATOM 876 O O . ILE A 1 109 ? -3.617 -13.435 0.509 1.00 83.94 109 ILE A O 1
ATOM 880 N N . SER A 1 110 ? -2.997 -11.642 -0.695 1.00 86.88 110 SER A N 1
ATOM 881 C CA . SER A 1 110 ? -1.676 -11.468 -0.083 1.00 86.88 110 SER A CA 1
ATOM 882 C C . SER A 1 110 ? -1.777 -10.887 1.337 1.00 86.88 110 SER A C 1
ATOM 884 O O . SER A 1 110 ? -2.802 -10.289 1.678 1.00 86.88 110 SER A O 1
ATOM 886 N N . PRO A 1 111 ? -0.715 -10.951 2.165 1.00 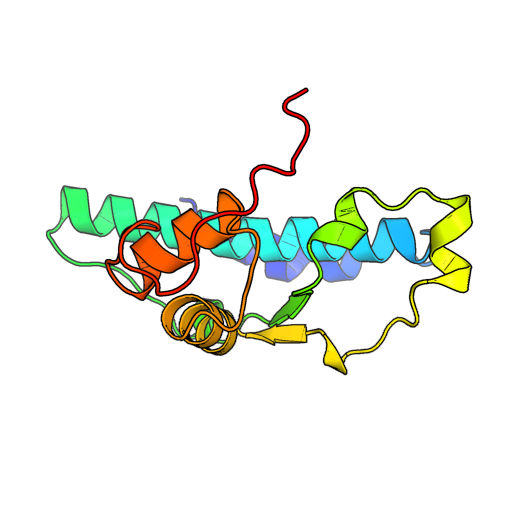88.06 111 PRO A N 1
ATOM 887 C CA . PRO A 1 111 ? -0.713 -10.325 3.491 1.00 88.06 111 PRO A CA 1
ATOM 888 C C . PRO A 1 111 ? -1.044 -8.824 3.468 1.00 88.06 111 PRO A C 1
ATOM 890 O O . PRO A 1 111 ? -1.756 -8.328 4.339 1.00 88.06 111 PRO A O 1
ATOM 893 N N . PHE A 1 112 ? -0.588 -8.103 2.438 1.00 88.69 112 PHE A N 1
ATOM 894 C CA . PHE A 1 112 ? -0.945 -6.697 2.223 1.00 88.69 112 PHE A CA 1
ATOM 895 C C . PHE A 1 112 ? -2.454 -6.526 1.996 1.00 88.69 112 PHE A C 1
ATOM 897 O O . PHE A 1 112 ? -3.092 -5.677 2.613 1.00 88.69 112 PHE A O 1
ATOM 904 N N . SER A 1 113 ? -3.042 -7.381 1.163 1.00 90.25 113 SER A N 1
ATOM 905 C CA . SER A 1 113 ? -4.477 -7.378 0.863 1.00 90.25 113 SER A CA 1
ATOM 906 C C . SER A 1 113 ? -5.317 -7.750 2.088 1.00 90.25 113 SER A C 1
ATOM 908 O O . SER A 1 113 ? -6.331 -7.114 2.366 1.00 90.25 113 SER A O 1
ATOM 910 N N . ALA A 1 114 ? -4.860 -8.736 2.865 1.00 89.75 114 ALA A N 1
ATOM 911 C CA . ALA A 1 114 ? -5.480 -9.151 4.120 1.00 89.75 114 ALA A CA 1
ATOM 912 C C . ALA A 1 114 ? -5.478 -8.015 5.153 1.00 89.75 114 ALA A C 1
ATOM 914 O O . ALA A 1 114 ? -6.498 -7.764 5.796 1.00 89.75 114 ALA A O 1
ATOM 915 N N . LEU A 1 115 ? -4.361 -7.285 5.267 1.00 89.69 115 LEU A N 1
ATOM 916 C CA . LEU A 1 115 ? -4.269 -6.095 6.111 1.00 89.69 115 LEU A CA 1
ATOM 917 C C . LEU A 1 115 ? -5.283 -5.029 5.679 1.00 89.69 115 LEU A C 1
ATOM 919 O O . LEU A 1 115 ? -5.971 -4.470 6.532 1.00 89.69 115 LEU A O 1
ATOM 923 N N . ILE A 1 116 ? -5.405 -4.768 4.373 1.00 91.19 116 ILE A N 1
ATOM 924 C CA . ILE A 1 116 ? -6.370 -3.795 3.846 1.00 91.19 116 ILE A CA 1
ATOM 925 C C . ILE A 1 116 ? -7.802 -4.213 4.164 1.00 91.19 116 ILE A C 1
ATOM 927 O O . ILE A 1 116 ? -8.584 -3.399 4.649 1.00 91.19 116 ILE A O 1
ATOM 931 N N . LEU A 1 117 ? -8.152 -5.475 3.928 1.00 90.62 117 LEU A N 1
ATOM 932 C CA . LEU A 1 117 ? -9.485 -5.994 4.211 1.00 90.62 117 LEU A CA 1
ATOM 933 C C . LEU A 1 117 ? -9.837 -5.851 5.701 1.00 90.62 117 LEU A C 1
ATOM 935 O O . LEU A 1 117 ? -10.900 -5.326 6.042 1.00 90.62 117 LEU A O 1
ATOM 939 N N . ALA A 1 118 ? -8.919 -6.236 6.589 1.00 88.75 118 ALA A N 1
ATOM 940 C CA . ALA A 1 118 ? -9.114 -6.109 8.028 1.00 88.75 118 ALA A CA 1
ATOM 941 C C . ALA A 1 118 ? -9.256 -4.638 8.450 1.00 88.75 118 ALA A C 1
ATOM 943 O O . ALA A 1 118 ? -10.214 -4.276 9.131 1.00 88.75 118 ALA A O 1
ATOM 944 N N . ALA A 1 119 ? -8.344 -3.769 8.006 1.00 86.69 119 ALA A N 1
ATOM 945 C CA . ALA A 1 119 ? -8.304 -2.370 8.423 1.00 86.69 119 ALA A CA 1
ATOM 946 C C . ALA A 1 119 ? -9.442 -1.521 7.831 1.00 86.69 119 ALA A C 1
ATOM 948 O O . ALA A 1 119 ? -9.940 -0.611 8.495 1.00 86.69 119 ALA A O 1
ATOM 949 N N . CYS A 1 120 ? -9.849 -1.784 6.587 1.00 87.56 120 CYS A N 1
ATOM 950 C CA . CYS A 1 120 ? -10.825 -0.961 5.871 1.00 87.56 120 CYS A CA 1
ATOM 951 C C . CYS A 1 120 ? -12.258 -1.486 5.957 1.00 87.56 120 CYS A C 1
ATOM 953 O O . CYS A 1 120 ? -13.177 -0.672 5.842 1.00 87.56 120 CYS A O 1
ATOM 955 N N . LYS A 1 121 ? -12.449 -2.804 6.112 1.00 89.56 121 LYS A N 1
ATOM 956 C CA . LYS A 1 121 ? -13.765 -3.468 6.087 1.00 89.56 121 LYS A CA 1
ATOM 957 C C . LYS A 1 121 ? -14.086 -4.244 7.365 1.00 89.56 121 LYS A C 1
ATOM 959 O O . LYS A 1 121 ? -15.216 -4.693 7.513 1.00 89.56 121 LYS A O 1
ATOM 964 N N . GLY A 1 122 ? -13.125 -4.420 8.276 1.00 88.19 122 GLY A N 1
ATOM 965 C CA . GLY A 1 122 ? -13.333 -5.206 9.496 1.00 88.19 122 GL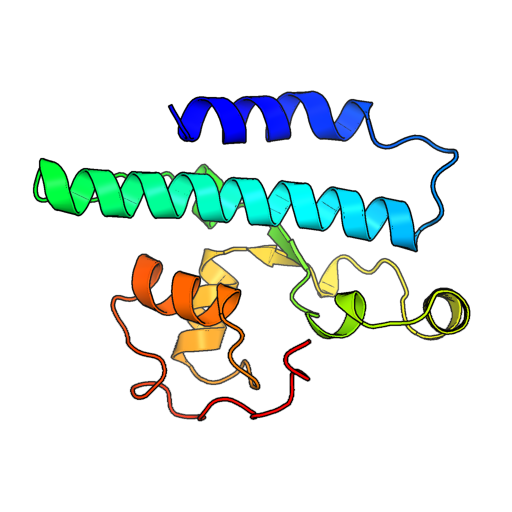Y A CA 1
ATOM 966 C C . GLY A 1 122 ? -13.606 -6.686 9.215 1.00 88.19 122 GLY A C 1
ATOM 967 O O . GLY A 1 122 ? -14.278 -7.344 10.004 1.00 88.19 122 GLY A O 1
ATOM 968 N N . LYS A 1 123 ? -13.129 -7.206 8.076 1.00 89.06 123 LYS A N 1
ATOM 969 C CA . LYS A 1 123 ? -13.366 -8.586 7.639 1.00 89.06 123 LYS A CA 1
ATOM 970 C C . LYS A 1 123 ? -12.079 -9.402 7.673 1.00 89.06 123 LYS A C 1
ATOM 972 O O . LYS A 1 123 ? -11.017 -8.922 7.283 1.00 89.06 123 LYS A O 1
ATOM 977 N N . ALA A 1 124 ? -12.195 -10.648 8.121 1.00 87.38 124 ALA A N 1
ATOM 978 C CA . ALA A 1 124 ? -11.150 -11.647 7.952 1.00 87.38 124 ALA A CA 1
ATOM 979 C C . ALA A 1 124 ? -11.177 -12.199 6.521 1.00 87.38 124 ALA A C 1
ATOM 981 O O . ALA A 1 124 ? -12.225 -12.220 5.876 1.00 87.38 124 ALA A O 1
ATOM 982 N N . VAL A 1 125 ? -10.032 -12.694 6.049 1.00 86.12 125 VAL A N 1
ATOM 983 C CA . VAL A 1 125 ? -9.891 -13.299 4.713 1.00 86.12 125 VAL A CA 1
ATOM 984 C C . VAL A 1 125 ? -10.863 -14.467 4.513 1.00 86.12 125 VAL A C 1
ATOM 986 O O . VAL A 1 125 ? -11.441 -14.603 3.443 1.00 86.12 125 VAL A O 1
ATOM 989 N N . SER A 1 126 ? -11.111 -15.255 5.562 1.00 85.31 126 SER A N 1
ATOM 990 C CA . SER A 1 126 ? -12.071 -16.369 5.562 1.00 85.31 126 SER A CA 1
ATOM 991 C C . SER A 1 126 ? -13.517 -15.960 5.272 1.00 85.31 126 SER A C 1
ATOM 993 O O . SER A 1 126 ? -14.335 -16.816 4.958 1.00 85.31 126 SER A O 1
ATOM 995 N N . ASN A 1 127 ? -13.847 -14.673 5.409 1.00 84.56 127 ASN A N 1
ATOM 996 C CA . ASN A 1 127 ? -15.210 -14.158 5.277 1.00 84.56 127 ASN A CA 1
ATOM 997 C C . ASN A 1 127 ? -15.481 -13.572 3.880 1.00 84.56 127 ASN A C 1
ATOM 999 O O . ASN A 1 127 ? -16.506 -12.918 3.680 1.00 84.56 127 ASN A O 1
ATOM 1003 N N . VAL A 1 128 ? -14.550 -13.738 2.938 1.00 84.25 128 VAL A N 1
ATOM 1004 C CA . VAL A 1 128 ? -14.670 -13.277 1.550 1.00 84.25 128 VAL A CA 1
ATOM 1005 C C . VAL A 1 128 ? -15.047 -14.467 0.658 1.00 84.25 128 VAL A C 1
ATOM 1007 O O . VAL A 1 128 ? -14.569 -15.570 0.921 1.00 84.25 128 VAL A O 1
ATOM 1010 N N . PRO A 1 129 ? -15.870 -14.279 -0.398 1.00 78.81 129 PRO A N 1
ATOM 1011 C CA . PRO A 1 129 ? -16.357 -15.378 -1.241 1.00 78.81 129 PRO A CA 1
ATOM 1012 C C . PRO A 1 129 ? -15.272 -16.251 -1.888 1.00 78.81 129 PRO A C 1
ATOM 1014 O O . PRO A 1 129 ? -15.549 -17.398 -2.227 1.00 78.81 129 PRO A O 1
ATOM 1017 N N . TYR A 1 130 ? -14.048 -15.734 -2.046 1.00 67.94 130 TYR A N 1
ATOM 1018 C CA . TYR A 1 130 ? -12.926 -16.462 -2.634 1.00 67.94 130 TYR A CA 1
ATOM 1019 C C . TYR A 1 130 ? -11.768 -16.614 -1.631 1.00 67.94 130 TYR A C 1
ATOM 1021 O O . TYR A 1 130 ? -11.263 -15.607 -1.125 1.00 67.94 130 TYR A O 1
ATOM 1029 N N . PRO A 1 131 ? -11.322 -17.854 -1.341 1.00 60.81 131 PRO A N 1
ATOM 1030 C CA . PRO A 1 131 ? -10.197 -18.110 -0.447 1.00 60.81 131 PRO A CA 1
ATOM 1031 C C . PRO A 1 131 ? -8.850 -17.701 -1.082 1.00 60.81 131 PRO A C 1
ATOM 1033 O O . PRO A 1 131 ? -8.751 -17.529 -2.301 1.00 60.81 131 PRO A O 1
ATOM 1036 N N . PRO A 1 132 ? -7.780 -17.535 -0.280 1.00 58.16 132 PRO A N 1
ATOM 1037 C CA . PRO A 1 132 ? -6.460 -17.188 -0.796 1.00 58.16 132 PRO A CA 1
ATOM 1038 C C . PRO A 1 132 ? -5.927 -18.295 -1.714 1.00 58.16 132 PRO A C 1
ATOM 1040 O O . PRO A 1 132 ? -5.922 -19.468 -1.349 1.00 58.16 132 PRO A O 1
ATOM 1043 N N . ALA A 1 133 ? -5.418 -17.919 -2.889 1.00 59.69 133 ALA A N 1
ATOM 1044 C CA . ALA A 1 133 ? -4.547 -18.795 -3.660 1.00 59.69 133 ALA A CA 1
ATOM 1045 C C . ALA A 1 133 ? -3.244 -18.969 -2.865 1.00 59.69 133 ALA A C 1
ATOM 1047 O O . ALA A 1 133 ? -2.466 -18.025 -2.716 1.00 59.69 133 ALA A O 1
ATOM 1048 N N . THR A 1 134 ? -3.019 -20.157 -2.310 1.00 49.19 134 THR A N 1
ATOM 1049 C CA . THR A 1 134 ? -1.737 -20.572 -1.728 1.00 49.19 134 THR A CA 1
ATOM 1050 C C . THR A 1 134 ? -0.690 -20.634 -2.841 1.00 49.19 134 THR A C 1
ATOM 1052 O O . THR A 1 134 ? -0.472 -21.690 -3.424 1.00 49.19 134 THR A O 1
ATOM 1055 N N . GLY A 1 135 ? -0.118 -19.484 -3.209 1.00 48.16 135 GLY A N 1
ATOM 1056 C CA . GLY A 1 135 ? 0.741 -19.362 -4.393 1.00 48.16 135 GLY A CA 1
ATOM 1057 C C . GLY A 1 135 ? 2.002 -18.514 -4.237 1.00 48.16 135 GLY A C 1
ATOM 1058 O O . GLY A 1 135 ? 2.844 -18.553 -5.126 1.00 48.16 135 GLY A O 1
ATOM 1059 N N . TYR A 1 136 ? 2.196 -17.793 -3.129 1.00 43.16 136 TYR A N 1
ATOM 1060 C CA . TYR A 1 136 ? 3.501 -17.178 -2.868 1.00 43.16 136 TYR A CA 1
ATOM 1061 C C . TYR A 1 136 ? 4.426 -18.214 -2.235 1.00 43.16 136 TYR A C 1
ATOM 1063 O O . TYR A 1 136 ? 4.139 -18.715 -1.146 1.00 43.16 136 TYR A O 1
ATOM 1071 N N . ARG A 1 137 ? 5.534 -18.538 -2.915 1.00 36.66 137 ARG A N 1
ATOM 1072 C CA . ARG A 1 137 ? 6.655 -19.249 -2.292 1.00 36.66 137 ARG A CA 1
ATOM 1073 C C . ARG A 1 137 ? 7.098 -18.422 -1.086 1.00 36.66 137 ARG A C 1
ATOM 1075 O O . ARG A 1 137 ? 7.590 -17.309 -1.247 1.00 36.66 137 ARG A O 1
ATOM 1082 N N . ALA A 1 138 ? 6.874 -18.954 0.111 1.00 33.84 138 ALA A N 1
ATOM 1083 C CA . ALA A 1 138 ? 7.563 -18.476 1.294 1.00 33.84 138 ALA A CA 1
ATOM 1084 C C . ALA A 1 138 ? 9.056 -18.746 1.064 1.00 33.84 138 ALA A C 1
ATOM 1086 O O . ALA A 1 138 ? 9.447 -19.905 0.905 1.00 33.84 138 ALA A O 1
ATOM 1087 N N . TYR A 1 139 ? 9.835 -17.675 0.940 1.00 36.09 139 TYR A N 1
ATOM 1088 C CA . TYR A 1 139 ? 11.286 -17.727 1.079 1.00 36.09 139 TYR A CA 1
ATOM 1089 C C . TYR A 1 139 ? 11.640 -17.793 2.563 1.00 36.09 139 TYR A C 1
ATOM 1091 O O . TYR A 1 139 ? 10.974 -17.075 3.348 1.00 36.09 139 TYR A O 1
#

Organism: NCBI:txid1506151

Foldseek 3Di:
DLQVVLVCLVVCQVVVQDPPDDPLRSQVSVQVSLLSSLVSQLVQQVVCCVPPVGGDDDVCQQARWHFPPPCSVVDDPVCDVVPDDPDCVRIDGLNRLLVCLQAVVDEAQDPSNQSSVCSPPVDGQVNHPYHHDPPDPDD